Protein AF-A0A6N7BKE7-F1 (afdb_monomer_lite)

Secondary structure (DSSP, 8-state):
-HHHHHHHHHHHHHHHHHHHHHHHHHHTTTT---S-HHHHHHHHHHHHHHHHTT-

pLDDT: mean 83.25, std 14.26, range [46.59, 98.56]

Structure (mmCIF, N/CA/C/O backbone):
data_AF-A0A6N7BKE7-F1
#
_entry.id   AF-A0A6N7BKE7-F1
#
loop_
_atom_site.group_PDB
_atom_site.id
_atom_site.type_symbol
_atom_site.label_atom_id
_atom_site.label_alt_id
_atom_site.label_comp_id
_atom_site.label_asym_id
_atom_site.label_entity_id
_atom_site.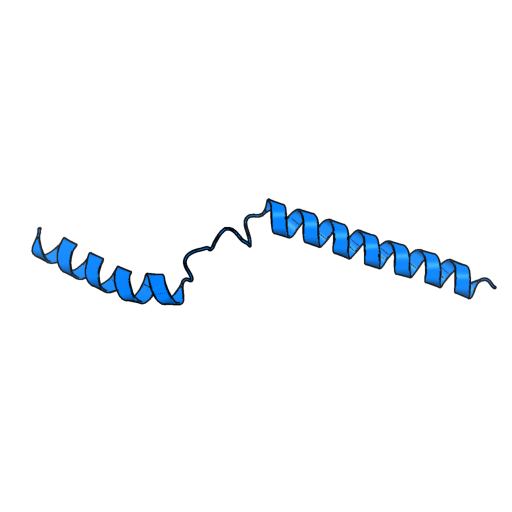label_seq_id
_atom_site.pdbx_PDB_ins_code
_atom_site.Cartn_x
_atom_site.Cartn_y
_atom_site.Cartn_z
_atom_site.occupancy
_atom_site.B_iso_or_equiv
_atom_site.auth_seq_id
_atom_site.auth_comp_id
_atom_site.auth_asym_id
_atom_site.auth_atom_id
_atom_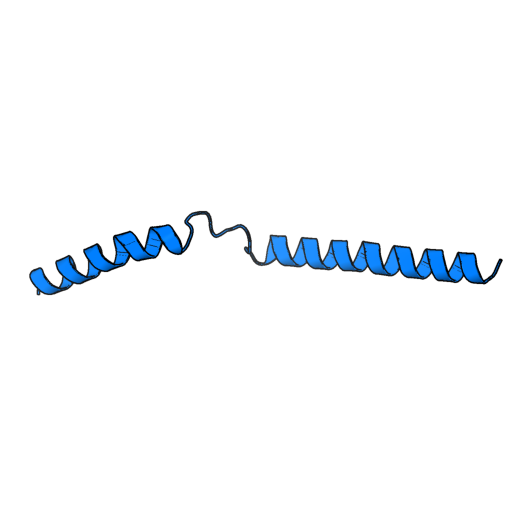site.pdbx_PDB_model_num
ATOM 1 N N . MET A 1 1 ? -19.831 5.098 21.252 1.00 72.56 1 MET A N 1
ATOM 2 C CA . MET A 1 1 ? -18.413 5.092 21.683 1.00 72.56 1 MET A CA 1
ATOM 3 C C . MET A 1 1 ? -17.676 3.823 21.253 1.00 72.56 1 MET A C 1
ATOM 5 O O . MET A 1 1 ? -16.601 3.944 20.694 1.00 72.56 1 MET A O 1
ATOM 9 N N . GLN A 1 2 ? -18.261 2.628 21.403 1.00 87.00 2 GLN A N 1
ATOM 10 C CA . GLN A 1 2 ? -17.652 1.365 20.937 1.00 87.00 2 GLN A CA 1
ATOM 11 C C . GLN A 1 2 ? -17.396 1.314 19.415 1.00 87.00 2 GLN A C 1
ATOM 13 O O . GLN A 1 2 ? -16.345 0.858 18.981 1.00 87.00 2 GLN A O 1
ATOM 18 N N . ILE A 1 3 ? -18.307 1.870 18.603 1.00 94.31 3 ILE A N 1
ATOM 19 C CA . ILE A 1 3 ? -18.168 1.889 17.135 1.00 94.31 3 ILE A CA 1
ATOM 20 C C . ILE A 1 3 ? -16.903 2.628 16.667 1.00 94.31 3 ILE A C 1
ATOM 22 O O . ILE A 1 3 ? -16.290 2.242 15.682 1.00 94.31 3 ILE A O 1
ATOM 26 N N . VAL A 1 4 ? -16.485 3.672 17.393 1.00 95.50 4 VAL A N 1
ATOM 27 C CA . VAL A 1 4 ? -15.333 4.502 17.015 1.00 95.50 4 VAL A CA 1
ATOM 28 C C . VAL A 1 4 ? -14.040 3.699 17.135 1.00 95.50 4 VAL A C 1
ATOM 30 O O . VAL A 1 4 ? -13.191 3.772 16.257 1.00 95.50 4 VAL A O 1
ATOM 33 N N . ILE A 1 5 ? -13.925 2.867 18.173 1.00 95.31 5 ILE A N 1
ATOM 34 C CA . ILE A 1 5 ? -12.767 1.991 18.387 1.00 95.31 5 ILE A CA 1
ATOM 35 C C . ILE A 1 5 ? -12.652 0.967 17.249 1.00 95.31 5 ILE A C 1
ATOM 37 O O . ILE A 1 5 ? -11.565 0.758 16.714 1.00 95.31 5 ILE A O 1
ATOM 41 N N . VAL A 1 6 ? -13.779 0.387 16.821 1.00 96.19 6 VAL A N 1
ATOM 42 C CA . VAL A 1 6 ? -13.821 -0.546 15.682 1.00 96.19 6 VAL A CA 1
ATOM 43 C C . VAL A 1 6 ? -13.399 0.145 14.384 1.00 96.19 6 VAL A C 1
ATOM 45 O O . VAL A 1 6 ? -12.593 -0.401 13.635 1.00 96.19 6 VAL A O 1
ATOM 48 N N . LEU A 1 7 ? -13.896 1.358 14.130 1.00 96.81 7 LEU A N 1
ATOM 49 C CA . LEU A 1 7 ? -13.555 2.126 12.929 1.00 96.81 7 LEU A CA 1
ATOM 50 C C . LEU A 1 7 ? -12.071 2.515 12.883 1.00 96.81 7 LEU A C 1
ATOM 52 O O . LEU A 1 7 ? -11.469 2.463 11.813 1.00 96.81 7 LEU A O 1
ATOM 56 N N . ILE A 1 8 ? -11.471 2.853 14.027 1.00 97.06 8 ILE A N 1
ATOM 57 C CA . ILE A 1 8 ? -10.031 3.135 14.131 1.00 97.06 8 ILE A CA 1
ATOM 58 C C . ILE A 1 8 ? -9.210 1.872 13.841 1.00 97.06 8 ILE A C 1
ATOM 60 O O . ILE A 1 8 ? -8.240 1.924 13.087 1.00 97.06 8 ILE A O 1
ATOM 64 N N . GLY A 1 9 ? -9.602 0.723 14.398 1.00 97.50 9 GLY A N 1
ATOM 65 C CA . GLY A 1 9 ? -8.929 -0.546 14.113 1.00 97.50 9 GLY A CA 1
ATOM 66 C C . GLY A 1 9 ? -9.025 -0.935 12.636 1.00 97.50 9 GLY A C 1
ATOM 67 O O . GLY A 1 9 ? -8.026 -1.313 12.025 1.00 97.50 9 GLY A O 1
ATOM 68 N N . ALA A 1 10 ? -10.211 -0.783 12.040 1.00 97.50 10 ALA A N 1
ATOM 69 C CA . ALA A 1 10 ? -10.443 -1.069 10.629 1.00 97.50 10 ALA A CA 1
ATOM 70 C C . ALA A 1 10 ? -9.632 -0.143 9.706 1.00 97.50 10 ALA A C 1
ATOM 72 O O . ALA A 1 10 ? -9.025 -0.622 8.749 1.00 97.50 10 ALA A O 1
ATOM 73 N N . SER A 1 11 ? -9.569 1.161 9.996 1.00 97.69 11 SER A N 1
ATOM 74 C CA . SER A 1 11 ? -8.803 2.108 9.176 1.00 97.69 11 SER A CA 1
ATOM 75 C C . SER A 1 11 ? -7.296 1.851 9.254 1.00 97.69 11 SER A C 1
ATOM 77 O O . SER A 1 11 ? -6.624 1.887 8.223 1.00 97.69 11 SER A O 1
ATOM 79 N N . LEU A 1 12 ? -6.775 1.507 10.437 1.00 98.06 12 LEU A N 1
ATOM 80 C CA . LEU A 1 12 ? -5.379 1.102 10.616 1.00 98.06 12 LEU A CA 1
ATOM 81 C C . LEU A 1 12 ? -5.054 -0.186 9.854 1.00 98.06 12 LEU A C 1
ATOM 83 O O . LEU A 1 12 ? -4.025 -0.248 9.185 1.00 98.06 12 LEU A O 1
ATOM 87 N N . LEU A 1 13 ? -5.933 -1.191 9.910 1.00 98.25 13 LEU A N 1
ATOM 88 C CA . LEU A 1 13 ? -5.765 -2.436 9.155 1.00 98.25 13 LEU A CA 1
ATOM 89 C C . LEU A 1 13 ? -5.676 -2.176 7.651 1.00 98.25 13 LEU A C 1
ATOM 91 O O . LEU A 1 13 ? -4.780 -2.694 6.988 1.00 98.25 13 LEU A O 1
ATOM 95 N N . VAL A 1 14 ? -6.576 -1.345 7.123 1.00 98.31 14 VAL A N 1
ATOM 96 C CA . VAL A 1 14 ? -6.577 -0.966 5.707 1.00 98.31 14 VAL A CA 1
ATOM 97 C C . VAL A 1 14 ? -5.297 -0.207 5.352 1.00 98.31 14 VAL A C 1
ATOM 99 O O . VAL A 1 14 ? -4.634 -0.563 4.379 1.00 98.31 14 VAL A O 1
ATOM 102 N N . ALA A 1 15 ? -4.900 0.784 6.154 1.00 98.31 15 ALA A N 1
ATOM 103 C CA . ALA A 1 15 ? -3.687 1.566 5.914 1.00 98.31 15 ALA A CA 1
ATOM 104 C C . ALA A 1 15 ? -2.421 0.692 5.896 1.00 98.31 15 ALA A C 1
ATOM 106 O O . ALA A 1 15 ? -1.607 0.797 4.976 1.00 98.31 15 ALA A O 1
ATOM 107 N N . LEU A 1 16 ? -2.274 -0.210 6.871 1.00 98.56 16 LEU A N 1
ATOM 108 C CA . LEU A 1 16 ? -1.149 -1.146 6.933 1.00 98.56 16 LEU A CA 1
ATOM 109 C C . LEU A 1 16 ? -1.186 -2.167 5.792 1.00 98.56 16 LEU A C 1
ATOM 111 O O . LEU A 1 16 ? -0.139 -2.483 5.230 1.00 98.56 16 LEU A O 1
ATOM 115 N N . GLY A 1 17 ? -2.374 -2.644 5.412 1.00 98.44 17 GLY A N 1
ATOM 116 C CA . GLY A 1 17 ? -2.553 -3.539 4.270 1.00 98.44 17 GLY A CA 1
ATOM 117 C C . GLY A 1 17 ? -2.092 -2.900 2.961 1.00 98.44 17 GLY A C 1
ATOM 118 O O . GLY A 1 17 ? -1.305 -3.498 2.225 1.00 98.44 17 GLY A O 1
ATOM 119 N N . PHE A 1 18 ? -2.503 -1.656 2.703 1.00 98.12 18 PHE A N 1
ATOM 120 C CA . PHE A 1 18 ? -2.046 -0.902 1.535 1.00 98.12 18 PHE A CA 1
ATOM 121 C C . PHE A 1 18 ? -0.543 -0.634 1.565 1.00 98.12 18 PHE A C 1
ATOM 123 O O . PHE A 1 18 ? 0.118 -0.784 0.538 1.00 98.12 18 PHE A O 1
ATOM 130 N N . LEU A 1 19 ? 0.017 -0.288 2.727 1.00 97.94 19 LEU A N 1
ATOM 131 C CA 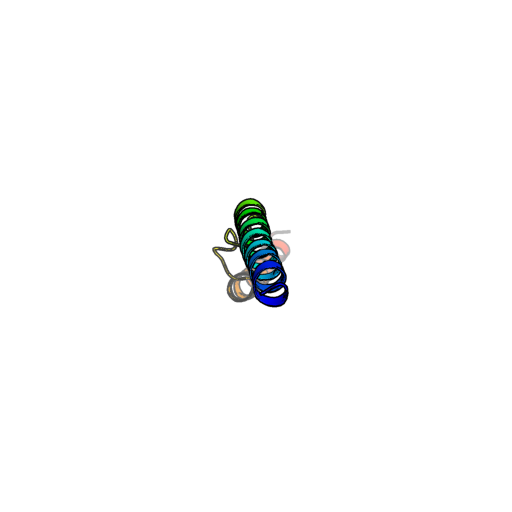. LEU A 1 19 ? 1.456 -0.076 2.865 1.00 97.94 19 LEU A CA 1
ATOM 132 C C . LEU A 1 19 ? 2.248 -1.361 2.582 1.00 97.94 19 LEU A C 1
ATOM 134 O O . LEU A 1 19 ? 3.235 -1.325 1.849 1.00 97.94 19 LEU A O 1
ATOM 138 N N . ALA A 1 20 ? 1.810 -2.503 3.115 1.00 97.94 20 ALA A N 1
ATOM 139 C CA . ALA A 1 20 ? 2.453 -3.791 2.874 1.00 97.94 20 ALA A CA 1
ATOM 140 C C . ALA A 1 20 ? 2.382 -4.193 1.391 1.00 97.94 20 ALA A C 1
ATOM 142 O O . ALA A 1 20 ? 3.394 -4.596 0.814 1.00 97.94 20 ALA A O 1
ATOM 143 N N . ALA A 1 21 ? 1.217 -4.022 0.759 1.00 96.75 21 ALA A N 1
ATOM 144 C CA . ALA A 1 21 ? 1.038 -4.268 -0.670 1.00 96.75 21 ALA A CA 1
ATOM 145 C C . ALA A 1 21 ? 1.928 -3.351 -1.525 1.00 96.75 21 ALA A C 1
ATOM 147 O O . ALA A 1 21 ? 2.564 -3.820 -2.468 1.00 96.75 21 ALA A O 1
ATOM 148 N N . TYR A 1 22 ? 2.033 -2.069 -1.165 1.00 95.06 22 TYR A N 1
ATOM 149 C CA . TYR A 1 22 ? 2.918 -1.109 -1.825 1.00 95.06 22 TYR A CA 1
ATOM 150 C C . TYR A 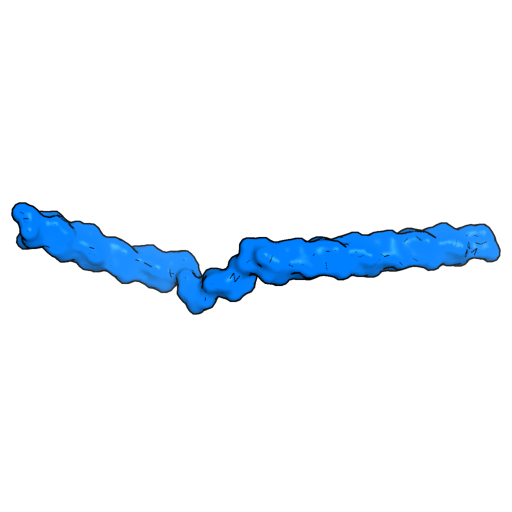1 22 ? 4.392 -1.528 -1.735 1.00 95.06 22 TYR A C 1
ATOM 152 O O . TYR A 1 22 ? 5.079 -1.597 -2.755 1.00 95.06 22 TYR A O 1
ATOM 160 N N . LEU A 1 23 ? 4.878 -1.868 -0.537 1.00 95.94 23 LEU A N 1
ATOM 161 C CA . LEU A 1 23 ? 6.260 -2.316 -0.346 1.00 95.94 23 LEU A CA 1
ATOM 162 C C . LEU A 1 23 ? 6.549 -3.616 -1.110 1.00 95.94 23 LEU A C 1
ATOM 164 O O . LEU A 1 23 ? 7.629 -3.761 -1.687 1.00 95.94 23 LEU A O 1
ATOM 168 N N . TRP A 1 24 ? 5.590 -4.545 -1.151 1.00 95.50 24 TRP A N 1
ATOM 169 C CA . TRP A 1 24 ? 5.708 -5.768 -1.943 1.00 95.50 24 TRP A CA 1
ATOM 170 C C . TRP A 1 24 ? 5.781 -5.471 -3.444 1.00 95.50 24 TRP A C 1
ATOM 172 O O . TRP A 1 24 ? 6.688 -5.972 -4.107 1.00 95.50 24 TRP A O 1
ATOM 182 N N . ALA A 1 25 ? 4.909 -4.603 -3.964 1.00 93.38 25 ALA A N 1
ATOM 183 C CA . ALA A 1 25 ? 4.901 -4.206 -5.371 1.00 93.38 25 ALA A CA 1
ATOM 184 C C . ALA A 1 25 ? 6.229 -3.555 -5.792 1.00 93.38 25 ALA A C 1
ATOM 186 O O . ALA A 1 25 ? 6.825 -3.968 -6.789 1.00 93.38 25 ALA A O 1
ATOM 187 N N . VAL A 1 26 ? 6.747 -2.613 -4.995 1.00 91.69 26 VAL A N 1
ATOM 188 C CA . VAL A 1 26 ? 8.045 -1.966 -5.253 1.00 91.69 26 VAL A CA 1
ATOM 189 C C . VAL A 1 26 ? 9.188 -2.982 -5.219 1.00 91.69 26 VAL A C 1
ATOM 191 O O . VAL A 1 26 ? 10.037 -2.977 -6.107 1.00 91.69 26 VAL A O 1
ATOM 194 N N . LYS A 1 27 ? 9.199 -3.892 -4.237 1.00 92.00 27 LYS A N 1
ATOM 195 C CA . LYS A 1 27 ? 10.245 -4.920 -4.122 1.00 92.00 27 LYS A CA 1
ATOM 196 C C . LYS A 1 27 ? 10.160 -5.990 -5.217 1.00 92.00 27 LYS A C 1
ATOM 198 O O . LYS A 1 27 ? 11.179 -6.576 -5.565 1.00 92.00 27 LYS A O 1
ATOM 203 N N . SER A 1 28 ? 8.968 -6.263 -5.743 1.00 91.12 28 SER A N 1
ATOM 204 C CA . SER A 1 28 ? 8.741 -7.279 -6.780 1.00 91.12 28 SER A CA 1
ATOM 205 C C . SER A 1 28 ? 9.230 -6.874 -8.175 1.00 91.12 28 SER A C 1
ATOM 207 O O . SER A 1 28 ? 9.173 -7.689 -9.090 1.00 91.12 28 SER A O 1
ATOM 209 N N . GLY A 1 29 ? 9.706 -5.637 -8.349 1.00 81.31 29 GLY A N 1
ATOM 210 C CA . GLY A 1 29 ? 10.163 -5.151 -9.650 1.00 81.31 29 GLY A CA 1
ATOM 211 C C . GLY A 1 29 ? 9.022 -4.866 -10.628 1.00 81.31 29 GLY A C 1
ATOM 212 O O . GLY A 1 29 ? 9.255 -4.755 -11.827 1.00 81.31 29 GLY A O 1
ATOM 213 N N . GLN A 1 30 ? 7.783 -4.693 -10.143 1.00 81.88 30 GLN A N 1
ATOM 214 C CA . GLN A 1 30 ? 6.627 -4.323 -10.977 1.00 81.88 30 GLN A CA 1
ATOM 215 C C . GLN A 1 30 ? 6.884 -3.045 -11.803 1.00 81.88 30 GLN A C 1
ATOM 217 O O . GLN A 1 30 ? 6.306 -2.865 -12.872 1.00 81.88 30 GLN A O 1
ATOM 222 N N . TYR A 1 31 ? 7.765 -2.164 -11.319 1.00 81.12 31 TYR A N 1
ATOM 223 C CA . TYR A 1 31 ? 8.158 -0.912 -11.974 1.00 81.12 31 TYR A CA 1
ATOM 224 C C . TYR A 1 31 ? 9.419 -1.025 -12.850 1.00 81.12 31 TYR A C 1
ATOM 226 O O . TYR A 1 31 ? 9.834 -0.031 -13.448 1.00 81.12 31 TYR A O 1
ATOM 234 N N . ASP A 1 32 ? 10.040 -2.203 -12.936 1.00 79.62 32 ASP A N 1
ATOM 235 C CA . ASP A 1 32 ? 11.268 -2.406 -13.714 1.00 79.62 32 ASP A CA 1
ATOM 236 C C . ASP A 1 32 ? 11.006 -2.566 -15.218 1.00 79.62 32 ASP A C 1
ATOM 238 O O . ASP A 1 32 ? 11.948 -2.515 -16.015 1.00 79.62 32 ASP A O 1
ATOM 242 N N . ASP A 1 33 ? 9.741 -2.687 -15.636 1.00 76.38 33 ASP A N 1
ATOM 243 C CA . ASP A 1 33 ? 9.352 -2.704 -17.048 1.00 76.38 33 ASP A CA 1
ATOM 244 C C . ASP A 1 33 ? 9.422 -1.298 -17.674 1.00 76.38 33 ASP A C 1
ATOM 246 O O . ASP A 1 33 ? 8.425 -0.658 -18.010 1.00 76.38 33 ASP A O 1
ATOM 250 N N . LYS A 1 34 ? 10.652 -0.796 -17.821 1.00 75.44 34 LYS A N 1
ATOM 251 C CA . LYS A 1 34 ? 10.975 0.491 -18.459 1.00 75.44 34 LYS A CA 1
ATOM 252 C C . LYS A 1 34 ? 10.781 0.467 -19.977 1.00 75.44 34 LYS A C 1
ATOM 254 O O . LYS A 1 34 ? 10.836 1.518 -20.612 1.00 75.44 34 LYS A O 1
ATOM 259 N N . TYR A 1 35 ? 10.593 -0.715 -20.568 1.00 72.81 35 TYR A N 1
ATOM 260 C CA . TYR A 1 35 ? 10.424 -0.898 -22.004 1.00 72.81 35 TYR A CA 1
ATOM 261 C C . TYR A 1 35 ? 9.184 -1.736 -22.288 1.00 72.81 35 TYR A C 1
ATOM 263 O O . TYR A 1 35 ? 9.244 -2.967 -22.380 1.00 72.81 35 TYR A O 1
ATOM 271 N N . THR A 1 36 ? 8.072 -1.016 -22.445 1.00 78.81 36 THR A N 1
ATOM 272 C CA . THR A 1 36 ? 6.724 -1.564 -22.546 1.00 78.81 36 THR A CA 1
ATOM 273 C C . THR A 1 36 ? 6.639 -2.716 -23.556 1.00 78.81 36 THR A C 1
ATOM 275 O O . THR A 1 36 ? 7.174 -2.602 -24.668 1.00 78.81 36 THR A O 1
ATOM 278 N N . PRO A 1 37 ? 5.913 -3.801 -23.232 1.00 73.44 37 PRO A N 1
ATOM 279 C CA . PRO A 1 37 ? 5.756 -4.964 -24.105 1.00 73.44 37 PRO A CA 1
ATOM 280 C C . PRO A 1 37 ? 5.273 -4.606 -25.518 1.00 73.44 37 PRO A C 1
ATOM 282 O O . PRO A 1 37 ? 5.735 -5.202 -26.491 1.00 73.44 37 PRO A O 1
ATOM 285 N N . SER A 1 38 ? 4.434 -3.575 -25.651 1.00 76.69 38 SER A N 1
ATOM 286 C CA . SER A 1 38 ? 3.940 -3.068 -26.937 1.00 76.69 38 SER 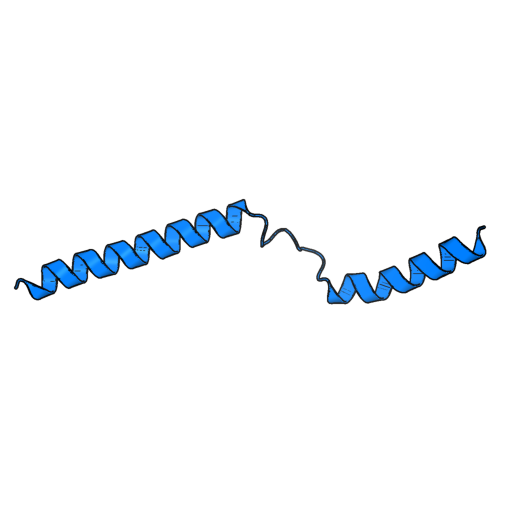A CA 1
ATOM 287 C C . SER A 1 38 ? 5.038 -2.550 -27.867 1.00 76.69 38 SER A C 1
ATOM 289 O O . SER A 1 38 ? 4.879 -2.603 -29.078 1.00 76.69 38 SER A O 1
ATOM 291 N N . VAL A 1 39 ? 6.152 -2.045 -27.331 1.00 79.75 39 VAL A N 1
ATOM 292 C CA . VAL A 1 39 ? 7.281 -1.576 -28.147 1.00 79.75 39 VAL A CA 1
ATOM 293 C C . VAL A 1 39 ? 8.211 -2.749 -28.469 1.00 79.75 39 VAL A C 1
ATOM 295 O O . VAL A 1 39 ? 8.668 -2.887 -29.600 1.00 79.75 39 VAL A O 1
ATOM 298 N N . ARG A 1 40 ? 8.422 -3.658 -27.507 1.00 77.12 40 ARG A N 1
ATOM 299 C CA . ARG A 1 40 ? 9.224 -4.882 -27.681 1.00 77.12 40 ARG A CA 1
ATOM 300 C C . ARG A 1 40 ? 8.736 -5.754 -28.830 1.00 77.12 40 ARG A C 1
ATOM 302 O O . ARG A 1 40 ? 9.549 -6.186 -29.645 1.00 77.12 40 ARG A O 1
ATOM 309 N N . ILE A 1 41 ? 7.426 -5.954 -28.930 1.00 80.38 41 ILE A N 1
ATOM 310 C CA . ILE A 1 41 ? 6.843 -6.839 -29.942 1.00 80.38 41 ILE A CA 1
ATOM 311 C C . ILE A 1 41 ? 7.088 -6.341 -31.378 1.00 80.38 41 ILE A C 1
ATOM 313 O O . ILE A 1 41 ? 7.334 -7.153 -32.264 1.00 80.38 41 ILE A O 1
ATOM 317 N N . LEU A 1 42 ? 7.137 -5.018 -31.597 1.00 80.56 42 LEU A N 1
ATOM 318 C CA . LEU A 1 42 ? 7.385 -4.410 -32.915 1.00 80.56 42 LEU A CA 1
ATOM 319 C C . LEU A 1 42 ? 8.813 -4.663 -33.428 1.00 80.56 42 LEU A C 1
ATOM 321 O O . LEU A 1 42 ? 9.056 -4.757 -34.634 1.00 80.56 42 LEU A O 1
ATOM 325 N N . PHE A 1 43 ? 9.783 -4.768 -32.518 1.00 77.62 43 PHE A N 1
ATOM 326 C CA . PHE A 1 43 ? 11.193 -4.949 -32.872 1.00 77.62 43 PHE A CA 1
ATOM 327 C C . PHE A 1 43 ? 11.658 -6.411 -32.788 1.00 77.62 43 PHE A C 1
ATOM 329 O O . PHE A 1 43 ? 12.640 -6.771 -33.444 1.00 77.62 43 PHE A O 1
ATOM 336 N N . ASP A 1 44 ? 10.948 -7.270 -32.051 1.00 74.44 44 ASP A N 1
ATOM 337 C CA . ASP A 1 44 ? 11.250 -8.704 -31.967 1.00 74.44 44 ASP A CA 1
ATOM 338 C C . ASP A 1 44 ? 10.971 -9.452 -33.283 1.00 74.44 44 ASP A C 1
ATOM 340 O O . ASP A 1 44 ? 11.737 -10.350 -33.654 1.00 74.44 44 ASP A O 1
ATOM 344 N N . GLU A 1 45 ? 9.951 -9.050 -34.051 1.00 69.69 45 GLU A N 1
ATOM 345 C CA . GLU A 1 45 ? 9.674 -9.638 -35.375 1.00 69.69 45 GLU A CA 1
ATOM 346 C C . GLU A 1 45 ? 10.830 -9.400 -36.364 1.00 69.69 45 GLU A C 1
ATOM 348 O O . GLU A 1 45 ? 11.249 -10.309 -37.089 1.00 69.69 45 GLU A O 1
ATOM 353 N N . ASN A 1 46 ? 11.448 -8.216 -36.306 1.00 66.12 46 ASN A N 1
ATOM 354 C CA . ASN A 1 46 ? 12.603 -7.857 -37.132 1.00 66.12 46 ASN A CA 1
ATOM 355 C C . ASN A 1 46 ? 13.868 -8.671 -36.791 1.00 66.12 46 ASN A C 1
ATOM 357 O O . ASN A 1 46 ? 14.701 -8.928 -37.667 1.00 66.12 46 ASN A O 1
ATOM 361 N N . LYS A 1 47 ? 14.032 -9.110 -35.535 1.00 64.50 47 LYS A N 1
ATOM 362 C CA . LYS A 1 47 ? 15.165 -9.959 -35.125 1.00 64.50 47 LYS A CA 1
ATOM 363 C C . LYS A 1 47 ? 15.033 -11.397 -35.629 1.00 64.50 47 LYS A C 1
ATOM 365 O O . LYS A 1 47 ? 16.037 -11.970 -36.059 1.00 64.50 47 LYS A O 1
ATOM 370 N N . LYS A 1 48 ? 13.823 -11.973 -35.633 1.00 64.06 48 LYS A N 1
ATOM 371 C CA . LYS A 1 48 ? 13.592 -13.341 -36.144 1.00 64.06 48 LYS A CA 1
ATOM 372 C C . LYS A 1 48 ? 13.860 -13.460 -37.649 1.00 64.06 48 LYS A C 1
ATOM 374 O O . LYS A 1 48 ? 14.463 -14.448 -38.074 1.00 64.06 48 LYS A O 1
ATOM 379 N N . ALA A 1 49 ? 13.506 -12.440 -38.433 1.00 63.66 49 ALA A N 1
ATOM 380 C CA . ALA A 1 49 ? 13.768 -12.408 -39.876 1.00 63.66 49 ALA A CA 1
ATOM 381 C C . ALA A 1 49 ? 15.274 -12.357 -40.221 1.00 63.66 49 ALA A C 1
ATOM 383 O O . ALA A 1 49 ? 15.718 -12.959 -41.195 1.00 63.66 49 ALA A O 1
ATOM 384 N N . LYS A 1 50 ? 16.101 -11.693 -39.399 1.00 60.25 50 LYS A N 1
ATOM 385 C CA . LYS A 1 50 ? 17.560 -11.614 -39.626 1.00 60.25 50 LYS A CA 1
ATOM 386 C C . LYS A 1 50 ? 18.332 -12.857 -39.169 1.00 60.25 50 LYS A C 1
ATOM 388 O O . LYS A 1 50 ? 19.403 -13.127 -39.702 1.00 60.25 50 LYS A O 1
ATOM 393 N N . GLY A 1 51 ? 17.812 -13.613 -38.199 1.00 60.16 51 GLY A N 1
ATOM 394 C CA . GLY A 1 51 ? 18.426 -14.865 -37.732 1.00 60.16 51 GLY A CA 1
ATOM 395 C C . GLY A 1 51 ? 18.222 -16.049 -38.682 1.00 60.16 51 GLY A C 1
ATOM 396 O O . GLY A 1 51 ? 19.040 -16.962 -38.704 1.00 60.16 51 GLY A O 1
ATOM 397 N N . THR A 1 52 ? 17.162 -16.016 -39.491 1.00 59.62 52 THR A N 1
ATOM 398 C CA . THR A 1 52 ? 16.860 -17.034 -40.511 1.00 59.62 52 THR A CA 1
ATOM 399 C C . THR A 1 52 ? 17.583 -16.777 -41.833 1.00 59.62 52 THR A C 1
ATOM 401 O O . THR A 1 52 ? 17.959 -17.731 -42.495 1.00 59.62 52 THR A O 1
ATOM 404 N N . ALA A 1 53 ? 17.869 -15.517 -42.180 1.00 59.12 53 ALA A N 1
ATOM 405 C CA . ALA A 1 53 ? 18.658 -15.164 -43.367 1.00 59.12 53 ALA A CA 1
ATOM 406 C C . ALA A 1 53 ? 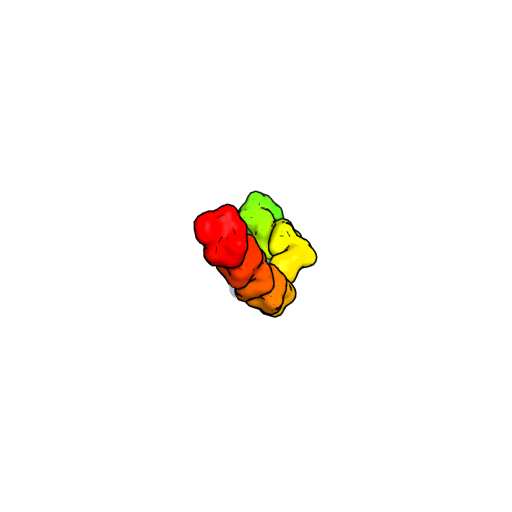20.183 -15.350 -43.199 1.00 59.12 53 ALA A C 1
ATOM 408 O O . ALA A 1 53 ? 20.925 -15.237 -44.171 1.00 59.12 53 ALA A O 1
ATOM 409 N N . LYS A 1 54 ? 20.665 -15.590 -41.970 1.00 54.69 54 LYS A N 1
ATOM 410 C CA . LYS A 1 54 ? 22.094 -15.778 -41.654 1.00 54.69 54 LYS A CA 1
ATOM 411 C C . LYS A 1 54 ? 22.453 -17.234 -41.315 1.00 54.69 54 LYS A C 1
ATOM 413 O O . LYS A 1 54 ? 23.560 -17.473 -40.834 1.00 54.69 54 LYS A O 1
ATOM 418 N N . LYS A 1 55 ? 21.529 -18.179 -41.509 1.00 46.59 55 LYS A N 1
ATOM 419 C CA . LYS A 1 55 ? 21.771 -19.614 -41.332 1.00 46.59 55 LYS A CA 1
ATOM 420 C C . LYS A 1 55 ? 21.801 -20.313 -42.682 1.00 46.59 55 LYS A C 1
ATOM 422 O O . LYS A 1 55 ? 20.950 -19.957 -43.522 1.00 46.59 55 LYS A O 1
#

Sequence (55 aa):
MQIVIVLIGASLLVALGFLAAYLWAVKSGQYDDKYTPSVRILFDENKKAKGTAKK

Radius of gyration: 23.64 Å; chains: 1; bounding box: 40×25×65 Å

Foldseek 3Di:
DVVVVVVVVVVVVVVVVVVVVVVCCVVVCVVVCPDDPVNVVVVVVVVVVVVVVVD